Protein AF-A0A2W1UQL8-F1 (afdb_monomer_lite)

Sequence (131 aa):
MPNKTPQKHFDAYSDAPRSGESEDLAFFMPKWVPEDAKDIDVRLHVSQPGYVIGFASKDGVDVDDCTPLDESYGGTAMTADFLPEELPTKGLVTCGDGRAVTEIDGRWYGWTTKDAIPGQDDTQTMHGTEH

Secondary structure (DSSP, 8-state):
------EEEEEEGGGS--TTS-SS-SB---TTS-TT-EEEEEEE-SSSS-EEEEEE-SS---GGGSEE--S---SBSS--TTS-SS--SSS-EE-SSS-EEEEETTEEEEE-BSSPPTT---TTB------

Foldseek 3Di:
DPPPQDKDWDQFPVRFADPPPDPPDQAHDDPQDDRQWGRWIKGADPQDQWIKIKTAHPVDGPCVQWAADPFQLDDAPDDDPPDDPDDDRHRFIGHQQQWTWDDDPRMIMTTQGPDGGPNHHRVRGDDPPDD

pLDDT: mean 76.8, std 15.19, range [33.88, 94.25]

Structure (mmCIF, N/CA/C/O backbone):
data_AF-A0A2W1UQL8-F1
#
_entry.id   AF-A0A2W1UQL8-F1
#
loop_
_atom_site.group_PDB
_atom_site.id
_atom_site.type_symbol
_atom_site.label_atom_id
_atom_site.label_alt_id
_atom_site.label_comp_id
_atom_site.label_asym_id
_atom_site.label_entity_id
_atom_site.label_seq_id
_atom_site.pdbx_PDB_ins_code
_atom_site.Cartn_x
_atom_site.Cartn_y
_atom_site.Cartn_z
_atom_site.occupancy
_atom_site.B_iso_or_equiv
_atom_site.auth_seq_id
_atom_site.auth_comp_id
_atom_site.auth_asym_id
_atom_site.auth_atom_id
_atom_site.pdbx_PDB_model_num
ATOM 1 N N . MET A 1 1 ? 4.577 12.099 -26.938 1.00 36.91 1 MET A N 1
ATOM 2 C CA . MET A 1 1 ? 3.352 11.409 -26.475 1.00 36.91 1 MET A CA 1
ATOM 3 C C . MET A 1 1 ? 3.466 11.341 -24.965 1.00 36.91 1 MET A C 1
ATOM 5 O O . MET A 1 1 ? 4.524 10.902 -24.530 1.00 36.91 1 MET A O 1
ATOM 9 N N . PRO A 1 2 ? 2.529 11.864 -24.156 1.00 39.59 2 PRO A N 1
ATOM 10 C CA . PRO A 1 2 ? 2.709 11.789 -22.713 1.00 39.59 2 PRO A CA 1
ATOM 11 C C . PRO A 1 2 ? 2.657 10.309 -22.327 1.00 39.59 2 PRO A C 1
ATOM 13 O O . PRO A 1 2 ? 1.671 9.635 -22.624 1.00 39.59 2 PRO A O 1
ATOM 16 N N . ASN A 1 3 ? 3.759 9.810 -21.763 1.00 38.59 3 ASN A N 1
ATOM 17 C CA . ASN A 1 3 ? 3.894 8.460 -21.228 1.00 38.59 3 ASN A CA 1
ATOM 18 C C . ASN A 1 3 ? 2.754 8.234 -20.231 1.00 38.59 3 ASN A C 1
ATOM 20 O O . ASN A 1 3 ? 2.833 8.672 -19.084 1.00 38.59 3 ASN A O 1
ATOM 24 N N . LYS A 1 4 ? 1.667 7.590 -20.673 1.00 45.34 4 LYS A N 1
ATOM 25 C CA . LYS A 1 4 ? 0.682 7.025 -19.757 1.00 45.34 4 LYS A CA 1
ATOM 26 C C . LYS A 1 4 ? 1.422 5.934 -19.005 1.00 45.34 4 LYS A C 1
ATOM 28 O O . LYS A 1 4 ? 1.703 4.877 -19.556 1.00 45.34 4 LYS A O 1
ATOM 33 N N . THR A 1 5 ? 1.800 6.252 -17.778 1.00 54.09 5 THR A N 1
ATOM 34 C CA . THR A 1 5 ? 2.264 5.306 -16.775 1.00 54.09 5 THR A CA 1
ATOM 35 C C . THR A 1 5 ? 1.427 4.021 -16.870 1.00 54.09 5 THR A C 1
ATOM 37 O O . THR A 1 5 ? 0.197 4.138 -16.829 1.00 54.09 5 THR A O 1
ATOM 40 N N . PRO A 1 6 ? 2.024 2.831 -17.059 1.00 70.31 6 PRO A N 1
ATOM 41 C CA . PRO A 1 6 ? 1.244 1.618 -17.245 1.00 70.31 6 PRO A CA 1
ATOM 42 C C . PRO A 1 6 ? 0.467 1.321 -15.960 1.00 70.31 6 PRO A C 1
AT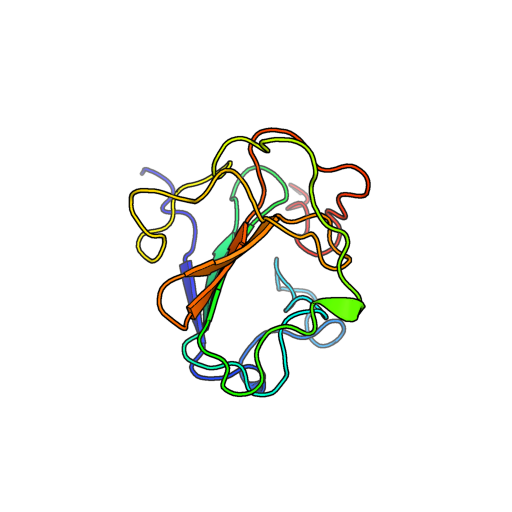OM 44 O O . PRO A 1 6 ? 1.046 1.164 -14.885 1.00 70.31 6 PRO A O 1
ATOM 47 N N . GLN A 1 7 ? -0.858 1.293 -16.087 1.00 77.12 7 GLN A N 1
ATOM 48 C CA . GLN A 1 7 ? -1.746 0.702 -15.096 1.00 77.12 7 GLN A CA 1
ATOM 49 C C . GLN A 1 7 ? -2.056 -0.719 -15.530 1.00 77.12 7 GLN A C 1
ATOM 51 O O . GLN A 1 7 ? -2.264 -0.984 -16.719 1.00 77.12 7 GLN A O 1
ATOM 56 N N . LYS A 1 8 ? -2.077 -1.627 -14.567 1.00 84.88 8 LYS A N 1
ATOM 57 C CA . LYS A 1 8 ? -2.369 -3.031 -14.781 1.00 84.88 8 LYS A CA 1
ATOM 58 C C . LYS A 1 8 ? -3.409 -3.467 -13.765 1.00 84.88 8 LYS A C 1
ATOM 60 O O . LYS A 1 8 ? -3.269 -3.176 -12.584 1.00 84.88 8 LYS A O 1
ATOM 65 N N . HIS A 1 9 ? -4.423 -4.158 -14.258 1.00 89.25 9 HIS A N 1
ATOM 66 C CA . HIS A 1 9 ? -5.437 -4.797 -13.440 1.00 89.25 9 HIS A CA 1
ATOM 67 C C . HIS A 1 9 ? -5.198 -6.309 -13.418 1.00 89.25 9 HIS A C 1
ATOM 69 O O . HIS A 1 9 ? -4.800 -6.879 -14.444 1.00 89.25 9 HIS A O 1
ATOM 75 N N . PHE A 1 10 ? -5.460 -6.930 -12.273 1.00 88.81 10 PHE A N 1
ATOM 76 C CA . PHE A 1 10 ? -5.455 -8.372 -12.061 1.00 88.81 10 PHE A CA 1
ATOM 77 C C . PHE A 1 10 ? -6.733 -8.775 -11.325 1.00 88.81 10 PHE A C 1
ATOM 79 O O . PHE A 1 10 ? -7.070 -8.180 -10.305 1.00 88.81 10 PHE A O 1
ATOM 86 N N . ASP A 1 11 ? -7.418 -9.811 -11.803 1.00 90.06 11 ASP A N 1
ATOM 87 C CA . ASP A 1 11 ? -8.649 -10.284 -11.166 1.00 90.06 11 ASP A CA 1
ATOM 88 C C . ASP A 1 11 ? -8.395 -10.862 -9.760 1.00 90.06 11 ASP A C 1
ATOM 90 O O . ASP A 1 11 ? -9.216 -10.682 -8.856 1.00 90.06 11 ASP A O 1
ATOM 94 N N . ALA A 1 12 ? -7.252 -11.527 -9.550 1.00 89.31 12 ALA A N 1
ATOM 95 C CA . ALA A 1 12 ? -6.871 -12.115 -8.268 1.00 89.31 12 ALA A CA 1
ATOM 96 C C . ALA A 1 12 ? -5.357 -12.072 -8.004 1.00 89.31 12 ALA A C 1
ATOM 98 O O . ALA A 1 12 ? -4.541 -11.931 -8.916 1.00 89.31 12 ALA A O 1
ATOM 99 N N . TYR A 1 13 ? -4.978 -12.269 -6.737 1.00 86.25 13 TYR A N 1
ATOM 100 C CA . TYR A 1 13 ? -3.583 -12.337 -6.283 1.00 86.25 13 TYR A CA 1
ATOM 101 C C . TYR A 1 13 ? -2.730 -13.316 -7.102 1.00 86.25 13 TYR A C 1
ATOM 103 O O . TYR A 1 13 ? -1.595 -13.02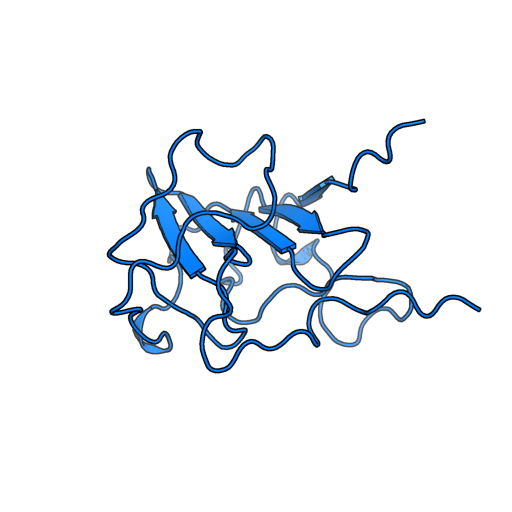6 -7.476 1.00 86.25 13 TYR A O 1
ATOM 111 N N . SER A 1 14 ? -3.294 -14.480 -7.426 1.00 86.56 14 SER A N 1
ATOM 112 C CA . SER A 1 14 ? -2.624 -15.541 -8.179 1.00 86.56 14 SER A CA 1
ATOM 113 C C . SER A 1 14 ? -2.244 -15.160 -9.611 1.00 86.56 14 SER A C 1
ATOM 115 O O . SER A 1 14 ? -1.307 -15.762 -10.141 1.00 86.56 14 SER A O 1
ATOM 117 N N . ASP A 1 15 ? -2.946 -14.190 -10.206 1.00 84.69 15 ASP A N 1
ATOM 118 C CA . ASP A 1 15 ? -2.707 -13.680 -11.562 1.00 84.69 15 ASP A CA 1
ATOM 119 C C . ASP A 1 15 ? -1.596 -12.623 -11.604 1.00 84.69 15 ASP A C 1
ATOM 121 O O . ASP A 1 15 ? -1.110 -12.263 -12.681 1.00 84.69 15 ASP A O 1
ATOM 125 N N . ALA A 1 16 ? -1.191 -12.114 -10.439 1.00 81.56 16 ALA A N 1
ATOM 126 C CA . ALA A 1 16 ? -0.163 -11.102 -10.339 1.00 81.56 16 ALA A CA 1
ATOM 127 C C . ALA A 1 16 ? 1.258 -11.700 -10.294 1.00 81.56 16 ALA A C 1
ATOM 129 O O . ALA A 1 16 ? 1.462 -12.823 -9.816 1.00 81.56 16 ALA A O 1
ATOM 130 N N . PRO A 1 17 ? 2.271 -10.944 -10.757 1.00 76.38 17 PRO A N 1
ATOM 131 C CA . PRO A 1 17 ? 3.662 -11.377 -10.726 1.00 76.38 17 PRO A CA 1
ATOM 132 C C . PRO A 1 17 ? 4.140 -11.637 -9.301 1.00 76.38 17 PRO A C 1
ATOM 134 O O . PRO A 1 17 ? 4.014 -10.775 -8.431 1.00 76.38 17 PRO A O 1
ATOM 137 N N . ARG A 1 18 ? 4.754 -12.798 -9.071 1.00 72.06 18 ARG A N 1
ATOM 138 C CA . ARG A 1 18 ? 5.353 -13.171 -7.784 1.00 72.06 18 ARG A CA 1
ATOM 139 C C . ARG A 1 18 ? 6.872 -13.218 -7.902 1.00 72.06 18 ARG A C 1
ATOM 141 O O . ARG A 1 18 ? 7.413 -13.535 -8.963 1.00 72.06 18 ARG A O 1
ATOM 148 N N . SER A 1 19 ? 7.563 -12.864 -6.820 1.00 62.72 19 SER A N 1
ATOM 149 C CA . SER A 1 19 ? 9.028 -12.833 -6.782 1.00 62.72 19 SER A CA 1
ATOM 150 C C . SER A 1 19 ? 9.608 -14.188 -7.206 1.00 62.72 19 SER A C 1
ATOM 152 O O . SER A 1 19 ? 9.298 -15.197 -6.573 1.00 62.72 19 SER A O 1
ATOM 154 N N . GLY A 1 20 ? 10.450 -14.201 -8.245 1.00 53.88 20 GLY A N 1
ATOM 155 C CA . GLY A 1 20 ? 11.165 -15.395 -8.722 1.00 53.88 20 GLY A CA 1
ATOM 156 C C . GLY A 1 20 ? 10.654 -16.019 -10.027 1.00 53.88 20 GLY A C 1
ATOM 157 O O . GLY A 1 20 ? 11.352 -16.857 -10.585 1.00 53.88 20 GLY A O 1
ATOM 158 N N . GLU A 1 21 ? 9.495 -15.597 -10.545 1.00 52.97 21 GLU A N 1
ATOM 159 C CA . GLU A 1 21 ? 8.856 -16.247 -11.707 1.00 52.97 21 GLU A CA 1
ATOM 160 C C . GLU A 1 21 ? 9.108 -15.525 -13.051 1.00 52.97 21 GLU A C 1
ATOM 162 O O . GLU A 1 21 ? 8.692 -16.018 -14.099 1.00 52.97 21 GLU A O 1
ATOM 167 N N . SER A 1 22 ? 9.741 -14.343 -13.076 1.00 45.91 22 SER A N 1
ATOM 168 C CA . SER A 1 22 ? 9.958 -13.576 -14.320 1.00 45.91 22 SER A CA 1
ATOM 169 C C . SER A 1 22 ? 11.075 -12.534 -14.205 1.00 45.91 22 SER A C 1
ATOM 171 O O . SER A 1 22 ? 11.063 -11.716 -13.289 1.00 45.91 22 SER A O 1
ATOM 173 N N . GLU A 1 23 ? 11.998 -12.526 -15.171 1.00 47.59 23 GLU A N 1
ATOM 174 C CA . GLU A 1 23 ? 13.072 -11.520 -15.310 1.00 47.59 23 GLU A CA 1
ATOM 175 C C . GLU A 1 23 ? 12.595 -10.228 -16.017 1.00 47.59 23 GLU A C 1
ATOM 177 O O . GLU A 1 23 ? 13.245 -9.191 -15.920 1.00 47.59 23 GLU A O 1
ATOM 182 N N . ASP A 1 24 ? 11.428 -10.261 -16.672 1.00 48.38 24 ASP A N 1
ATOM 183 C CA . ASP A 1 24 ? 10.876 -9.172 -17.500 1.00 48.38 24 ASP A CA 1
ATOM 184 C C . ASP A 1 24 ? 9.899 -8.224 -16.770 1.00 48.38 24 ASP A C 1
ATOM 186 O O . ASP A 1 24 ? 9.280 -7.359 -17.396 1.00 48.38 24 ASP A O 1
ATOM 190 N N . LEU A 1 25 ? 9.697 -8.377 -15.456 1.00 55.28 25 LEU A N 1
ATOM 191 C CA . LEU A 1 25 ? 8.631 -7.664 -14.743 1.00 55.28 25 LEU A CA 1
ATOM 192 C C . LEU A 1 25 ? 9.177 -6.589 -13.799 1.00 55.28 25 LEU A C 1
ATOM 194 O O . LEU A 1 25 ? 9.912 -6.859 -12.857 1.00 55.28 25 LEU A O 1
ATOM 198 N N . ALA A 1 26 ? 8.758 -5.345 -14.048 1.00 66.31 26 ALA A N 1
ATOM 199 C CA . ALA A 1 26 ? 9.131 -4.156 -13.276 1.00 66.31 26 ALA A CA 1
ATOM 200 C C . ALA A 1 26 ? 8.429 -4.046 -11.904 1.00 66.31 26 ALA A C 1
ATOM 202 O O . ALA A 1 26 ? 8.590 -3.040 -11.214 1.00 66.31 26 ALA A O 1
ATOM 203 N N . PHE A 1 27 ? 7.634 -5.051 -11.521 1.00 73.50 27 PHE A N 1
ATOM 204 C CA . PHE A 1 27 ? 6.870 -5.090 -10.276 1.00 73.50 27 PHE A CA 1
ATOM 205 C C . PHE A 1 27 ? 6.584 -6.521 -9.838 1.00 73.50 27 PHE A C 1
ATOM 207 O O . PHE A 1 27 ? 6.183 -7.353 -10.655 1.00 73.50 27 PHE A O 1
ATOM 214 N N . PHE A 1 28 ? 6.709 -6.756 -8.535 1.00 82.38 28 PHE A N 1
ATOM 215 C CA . PHE A 1 28 ? 6.276 -7.979 -7.873 1.00 82.38 28 PHE A CA 1
ATOM 216 C C . PHE A 1 28 ? 5.218 -7.652 -6.831 1.00 82.38 28 PHE A C 1
ATOM 218 O O . PHE A 1 28 ? 5.303 -6.625 -6.163 1.00 82.38 28 PHE A O 1
ATOM 225 N N . MET A 1 29 ? 4.240 -8.544 -6.686 1.00 85.69 29 MET A N 1
ATOM 226 C CA . MET A 1 29 ? 3.197 -8.400 -5.683 1.00 85.69 29 MET A CA 1
ATOM 227 C C . MET A 1 29 ? 3.826 -8.317 -4.279 1.00 85.69 29 MET A C 1
ATOM 229 O O . MET A 1 29 ? 4.579 -9.228 -3.905 1.00 85.69 29 MET A O 1
ATOM 233 N N . PRO A 1 30 ? 3.544 -7.256 -3.501 1.00 85.19 30 PRO A N 1
ATOM 234 C CA . PRO A 1 30 ? 4.078 -7.107 -2.159 1.00 85.19 30 PRO A CA 1
ATOM 235 C C . PRO A 1 30 ? 3.584 -8.216 -1.231 1.00 85.19 30 PRO A C 1
ATOM 237 O O . PRO A 1 30 ? 2.450 -8.682 -1.334 1.00 85.19 30 PRO A O 1
ATOM 240 N N . LYS A 1 31 ? 4.424 -8.616 -0.274 1.00 85.00 31 LYS A N 1
ATOM 241 C CA . LYS A 1 31 ? 4.108 -9.716 0.655 1.00 85.00 31 LYS A CA 1
ATOM 242 C C . LYS A 1 31 ? 2.992 -9.399 1.650 1.00 85.00 31 LYS A C 1
ATOM 244 O O . LYS A 1 31 ? 2.398 -10.325 2.181 1.00 85.00 31 LYS A O 1
ATOM 249 N N . TRP A 1 32 ? 2.745 -8.120 1.920 1.00 87.19 32 TRP A N 1
ATOM 250 C CA . TRP A 1 32 ? 1.668 -7.680 2.807 1.00 87.19 32 TRP A CA 1
ATOM 251 C C . TRP A 1 32 ? 0.290 -7.753 2.142 1.00 87.19 32 TRP A C 1
ATOM 253 O O . TRP A 1 32 ? -0.724 -7.686 2.832 1.00 87.19 32 TRP A O 1
ATOM 263 N N . VAL A 1 33 ? 0.238 -7.876 0.809 1.00 89.06 33 VAL A N 1
ATOM 264 C CA . VAL A 1 33 ? -1.021 -8.097 0.101 1.00 89.06 33 VAL A CA 1
ATOM 265 C C . VAL A 1 33 ? -1.464 -9.537 0.379 1.00 89.06 33 VAL A C 1
ATOM 267 O O . VAL A 1 33 ? -0.701 -10.464 0.091 1.00 89.06 33 VAL A O 1
ATOM 270 N N . PRO A 1 34 ? -2.671 -9.745 0.927 1.00 90.38 34 PRO A N 1
ATOM 271 C CA . PRO A 1 34 ? -3.154 -11.071 1.276 1.00 90.38 34 PRO A CA 1
ATOM 272 C C . PRO A 1 34 ? -3.470 -11.901 0.025 1.00 90.38 34 PRO A C 1
ATOM 274 O O . PRO A 1 34 ? -3.846 -11.374 -1.024 1.00 90.38 34 PRO A O 1
ATOM 277 N N . GLU A 1 35 ? -3.365 -13.226 0.140 1.00 90.81 35 GLU A N 1
ATOM 278 C CA . GLU A 1 35 ? -3.608 -14.153 -0.978 1.00 90.81 35 GLU A CA 1
ATOM 279 C C . GLU A 1 35 ? -5.066 -14.149 -1.469 1.00 90.81 35 GLU A C 1
ATOM 281 O O . GLU A 1 35 ? -5.342 -14.554 -2.600 1.00 90.81 35 GLU A O 1
ATOM 286 N N . ASP A 1 36 ? -6.011 -13.696 -0.639 1.00 91.50 36 ASP A N 1
ATOM 287 C CA . ASP A 1 36 ? -7.422 -13.575 -1.005 1.00 91.50 36 ASP A CA 1
ATOM 288 C C . ASP A 1 36 ? -7.732 -12.293 -1.798 1.00 91.50 36 ASP A C 1
ATOM 290 O O . ASP A 1 36 ? -8.878 -12.119 -2.222 1.00 91.50 36 ASP A O 1
ATOM 294 N N . ALA A 1 37 ? -6.736 -11.423 -2.017 1.00 92.69 37 ALA A N 1
ATOM 295 C CA . ALA A 1 37 ? -6.901 -10.156 -2.712 1.00 92.69 37 ALA A CA 1
ATOM 296 C C . ALA A 1 37 ? -7.476 -10.334 -4.128 1.00 92.69 37 ALA A C 1
ATOM 298 O O . ALA A 1 37 ? -7.064 -11.206 -4.904 1.00 92.69 37 ALA A O 1
ATOM 299 N N . LYS A 1 38 ? -8.426 -9.461 -4.465 1.00 92.94 38 LYS A N 1
ATOM 300 C CA . LYS A 1 38 ? -9.162 -9.420 -5.732 1.00 92.94 38 LYS A CA 1
ATOM 301 C C . LYS A 1 38 ? -9.261 -8.013 -6.274 1.00 92.94 38 LYS A C 1
ATOM 303 O O . LYS A 1 38 ? -9.100 -7.043 -5.529 1.00 92.94 38 LYS A O 1
ATOM 308 N N . ASP A 1 39 ? -9.590 -7.929 -7.560 1.00 92.81 39 ASP A N 1
ATOM 309 C CA . ASP A 1 39 ? -9.766 -6.663 -8.267 1.00 92.81 39 ASP A CA 1
ATOM 310 C C . ASP A 1 39 ? -8.551 -5.762 -8.014 1.00 92.81 39 ASP A C 1
ATOM 312 O O . ASP A 1 39 ? -8.681 -4.671 -7.463 1.00 92.81 39 ASP A O 1
ATOM 316 N N . ILE A 1 40 ? -7.354 -6.278 -8.284 1.00 91.69 40 ILE A N 1
ATOM 317 C CA . ILE A 1 40 ? -6.095 -5.642 -7.915 1.00 91.69 40 ILE A CA 1
ATOM 318 C C . ILE A 1 40 ? -5.683 -4.686 -9.028 1.00 91.69 40 ILE A C 1
ATOM 320 O O . ILE A 1 40 ? -5.349 -5.106 -10.134 1.00 91.69 40 ILE A O 1
ATOM 324 N N . ASP A 1 41 ? -5.650 -3.398 -8.720 1.00 92.00 41 ASP A N 1
ATOM 325 C CA . ASP A 1 41 ? -5.166 -2.354 -9.609 1.00 92.00 41 ASP A CA 1
ATOM 326 C C . ASP A 1 41 ? -3.775 -1.911 -9.177 1.00 92.00 41 ASP A C 1
ATOM 328 O O . ASP A 1 41 ? -3.563 -1.551 -8.023 1.00 92.00 41 ASP A O 1
ATOM 332 N N . VAL A 1 42 ? -2.822 -1.906 -10.107 1.00 89.00 42 VAL A N 1
ATOM 333 C CA . VAL A 1 42 ? -1.442 -1.475 -9.869 1.00 89.00 42 VAL A CA 1
ATOM 334 C C . VAL A 1 42 ? -1.051 -0.411 -10.883 1.00 89.00 42 VAL A C 1
ATOM 336 O O . VAL A 1 42 ? -1.273 -0.558 -12.085 1.00 89.00 42 VAL A O 1
ATOM 339 N N . ARG A 1 43 ? -0.397 0.650 -10.416 1.00 87.19 43 ARG A N 1
ATOM 340 C CA . ARG A 1 43 ? 0.264 1.661 -11.243 1.00 87.19 43 ARG A CA 1
ATOM 341 C C . ARG A 1 43 ? 1.719 1.794 -10.817 1.00 87.19 43 ARG A C 1
ATOM 343 O O . ARG A 1 43 ? 1.981 2.087 -9.659 1.00 87.19 43 ARG A O 1
ATOM 350 N N . LEU A 1 44 ? 2.655 1.636 -11.750 1.00 82.62 44 LEU A N 1
ATOM 351 C CA . LEU A 1 44 ? 4.096 1.733 -11.469 1.00 82.62 44 LEU A CA 1
ATOM 352 C C . LEU A 1 44 ? 4.651 3.085 -11.864 1.00 82.62 44 LEU A C 1
ATOM 354 O O . LEU A 1 44 ? 4.344 3.560 -12.949 1.00 82.62 44 LEU A O 1
ATOM 358 N N . HIS A 1 45 ? 5.524 3.685 -11.070 1.00 74.94 45 HIS A N 1
ATOM 359 C CA . HIS A 1 45 ? 6.152 4.938 -11.460 1.00 74.94 45 HIS A CA 1
ATOM 360 C C . HIS A 1 45 ? 7.192 4.717 -12.572 1.00 74.94 45 HIS A C 1
ATOM 362 O O . HIS A 1 45 ? 8.111 3.918 -12.453 1.00 74.94 45 HIS A O 1
ATOM 368 N N . VAL A 1 46 ? 7.052 5.435 -13.691 1.00 67.38 46 VAL A N 1
ATOM 369 C CA . VAL A 1 46 ? 7.874 5.213 -14.903 1.00 67.38 46 VAL A CA 1
ATOM 370 C C . VAL A 1 46 ? 9.304 5.746 -14.805 1.00 67.38 46 VAL A C 1
ATOM 372 O O . VAL A 1 46 ? 10.140 5.379 -15.621 1.00 67.38 46 VAL A O 1
ATOM 375 N N . SER A 1 47 ? 9.580 6.656 -13.870 1.00 68.00 47 SER A N 1
ATOM 376 C CA . SER A 1 47 ? 10.858 7.393 -13.813 1.00 68.00 47 SER A CA 1
ATOM 377 C C . SER A 1 47 ? 11.583 7.290 -12.472 1.00 68.00 47 SER A C 1
ATOM 379 O O . SER A 1 47 ? 12.662 7.848 -12.324 1.00 68.00 47 SER A O 1
ATOM 381 N N . GLN A 1 48 ? 10.973 6.645 -11.483 1.00 69.50 48 GLN A N 1
ATOM 382 C CA . GLN A 1 48 ? 11.478 6.504 -10.113 1.00 69.50 48 GLN A CA 1
ATOM 383 C C . GLN A 1 48 ? 10.906 5.203 -9.552 1.00 69.50 48 GLN A C 1
ATOM 385 O O . GLN A 1 48 ? 9.843 4.802 -10.022 1.00 69.50 48 GLN A O 1
ATOM 390 N N . PRO A 1 49 ? 11.565 4.552 -8.587 1.00 73.25 49 PRO A N 1
ATOM 391 C CA . PRO A 1 49 ? 10.966 3.434 -7.878 1.00 73.25 49 PRO A CA 1
ATOM 392 C C . PRO A 1 49 ? 9.702 3.886 -7.140 1.00 73.25 49 PRO A C 1
ATOM 394 O O . PRO A 1 49 ? 9.601 5.022 -6.671 1.00 73.25 49 PRO A O 1
ATOM 397 N N . GLY A 1 50 ? 8.725 2.992 -7.066 1.00 79.75 50 GLY A N 1
ATOM 398 C CA . GLY A 1 50 ? 7.450 3.249 -6.416 1.00 79.75 50 GLY A CA 1
ATOM 399 C C . GLY A 1 50 ? 6.244 2.830 -7.242 1.00 79.75 50 GLY A C 1
ATOM 400 O O . GLY A 1 50 ? 6.282 2.715 -8.471 1.00 79.75 50 GLY A O 1
ATOM 401 N N . TYR A 1 51 ? 5.146 2.606 -6.538 1.00 86.44 51 TYR A N 1
ATOM 402 C CA . TYR A 1 51 ? 3.898 2.160 -7.125 1.00 86.44 51 TYR A CA 1
ATOM 403 C C . TYR A 1 51 ? 2.707 2.651 -6.306 1.00 86.44 51 TYR A C 1
ATOM 405 O O . TYR A 1 51 ? 2.834 3.161 -5.190 1.00 86.44 51 TYR A O 1
ATOM 413 N N . VAL A 1 52 ? 1.537 2.490 -6.902 1.00 89.25 52 VAL A N 1
ATOM 414 C CA . VAL A 1 52 ? 0.243 2.577 -6.242 1.00 89.25 52 VAL A CA 1
ATOM 415 C C . VAL A 1 52 ? -0.463 1.260 -6.486 1.00 89.25 52 VAL A C 1
ATOM 417 O O . VAL A 1 52 ? -0.474 0.779 -7.619 1.00 89.25 52 VAL A O 1
ATOM 420 N N . ILE A 1 53 ? -1.053 0.695 -5.445 1.00 90.88 53 ILE A N 1
ATOM 421 C CA . ILE A 1 53 ? -1.867 -0.510 -5.507 1.00 90.88 53 ILE A CA 1
ATOM 422 C C . ILE A 1 53 ? -3.211 -0.273 -4.818 1.00 90.88 53 ILE A C 1
ATOM 424 O O . ILE A 1 53 ? -3.285 0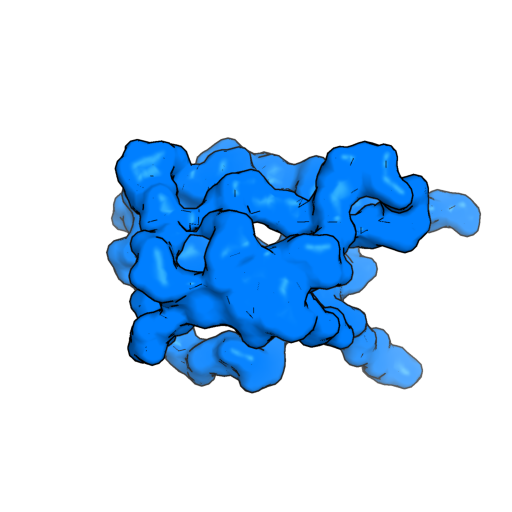.438 -3.816 1.00 90.88 53 ILE A O 1
ATOM 428 N N . GLY A 1 54 ? -4.273 -0.863 -5.352 1.00 93.00 54 GLY A N 1
ATOM 429 C CA . GLY A 1 54 ? -5.581 -0.936 -4.714 1.00 93.00 54 GLY A CA 1
ATOM 430 C C . GLY A 1 54 ? -6.186 -2.318 -4.921 1.00 93.00 54 GLY A C 1
ATOM 431 O O . GLY A 1 54 ? -6.068 -2.867 -6.010 1.00 93.00 54 GLY A O 1
ATOM 432 N N . PHE A 1 55 ? -6.814 -2.898 -3.902 1.00 94.25 55 PHE A N 1
ATOM 433 C CA . PHE A 1 55 ? -7.442 -4.218 -4.006 1.00 94.25 55 PHE A CA 1
ATOM 434 C C . PHE A 1 55 ? -8.547 -4.415 -2.972 1.00 94.25 55 PHE A C 1
ATOM 436 O O . PHE A 1 55 ? -8.576 -3.778 -1.921 1.00 94.25 55 PHE A O 1
ATOM 443 N N . ALA A 1 56 ? -9.465 -5.329 -3.270 1.00 93.88 56 ALA A N 1
ATOM 444 C CA . ALA A 1 56 ? -10.443 -5.823 -2.315 1.00 93.88 56 ALA A CA 1
ATOM 445 C C . ALA A 1 56 ? -9.899 -7.082 -1.635 1.00 93.88 56 ALA A C 1
ATOM 447 O O . ALA A 1 56 ? -9.338 -7.948 -2.298 1.00 93.88 56 ALA A O 1
ATOM 448 N N . SER A 1 57 ? -10.090 -7.208 -0.328 1.00 92.12 57 SER A N 1
ATOM 449 C CA . SER A 1 57 ? -9.781 -8.423 0.428 1.00 92.12 57 SER A CA 1
ATOM 450 C C . SER A 1 57 ? -10.845 -8.595 1.509 1.00 92.12 57 SER A C 1
ATOM 452 O O . SER A 1 57 ? -11.320 -7.614 2.079 1.00 92.12 57 SER A O 1
ATOM 454 N N . LYS A 1 58 ? -11.278 -9.835 1.731 1.00 89.88 58 LYS A N 1
ATOM 455 C CA . LYS A 1 58 ? -12.234 -10.202 2.778 1.00 89.88 58 LYS A CA 1
ATOM 456 C C . LYS A 1 58 ? -11.565 -10.301 4.138 1.00 89.88 58 LYS A C 1
ATOM 458 O O . LYS A 1 58 ? -12.188 -9.930 5.127 1.00 89.88 58 LYS A O 1
ATOM 463 N N . ASP A 1 59 ? -10.352 -10.843 4.167 1.00 87.75 59 ASP A N 1
ATOM 464 C CA . ASP A 1 59 ? -9.576 -11.011 5.395 1.00 87.75 59 ASP A CA 1
ATOM 465 C C . ASP A 1 59 ? -8.864 -9.705 5.788 1.00 87.75 59 ASP A C 1
ATOM 467 O O . ASP A 1 59 ? -8.660 -9.437 6.970 1.00 87.75 59 ASP A O 1
ATOM 471 N N . GLY A 1 60 ? -8.593 -8.843 4.805 1.00 86.44 60 GLY A N 1
ATOM 472 C CA . GLY A 1 60 ? -7.902 -7.574 4.974 1.00 86.44 60 GLY A CA 1
ATOM 473 C C . GLY A 1 60 ? -6.384 -7.733 5.027 1.00 86.44 60 GLY A C 1
ATOM 474 O O . GLY A 1 60 ? -5.841 -8.834 4.945 1.00 86.44 60 GLY A O 1
ATOM 475 N N . VAL A 1 61 ? -5.682 -6.605 5.126 1.00 87.62 61 VAL A N 1
ATOM 476 C CA . VAL A 1 61 ? -4.235 -6.618 5.371 1.00 87.62 61 VAL A CA 1
ATOM 477 C C . VAL A 1 61 ? -3.989 -6.983 6.829 1.00 87.62 61 VAL A C 1
ATOM 479 O O . VAL A 1 61 ? -4.651 -6.454 7.724 1.00 87.62 61 VAL A O 1
ATOM 482 N N . ASP A 1 62 ? -3.011 -7.855 7.065 1.00 86.69 62 ASP A N 1
ATOM 483 C CA . ASP A 1 62 ? -2.524 -8.154 8.410 1.00 86.69 62 ASP A CA 1
ATOM 484 C C . ASP A 1 62 ? -1.752 -6.941 8.949 1.00 86.69 62 ASP A C 1
ATOM 486 O O . ASP A 1 62 ? -0.573 -6.736 8.659 1.00 86.69 62 ASP A O 1
ATOM 490 N N . VAL A 1 63 ? -2.464 -6.076 9.673 1.00 82.50 63 VAL A N 1
ATOM 491 C CA . VAL A 1 63 ? -1.912 -4.833 10.223 1.00 82.50 63 VAL A CA 1
ATOM 492 C C . VAL A 1 63 ? -1.060 -5.048 11.473 1.00 82.50 63 VAL A C 1
ATOM 494 O O . VAL A 1 63 ? -0.379 -4.109 11.884 1.00 82.50 63 VAL A O 1
ATOM 497 N N . ASP A 1 64 ? -1.071 -6.243 12.073 1.00 82.69 64 ASP A N 1
ATOM 498 C CA . ASP A 1 64 ? -0.256 -6.558 13.253 1.00 82.69 64 ASP A CA 1
ATOM 499 C C . ASP A 1 64 ? 1.240 -6.637 12.899 1.00 82.69 64 ASP A C 1
ATOM 501 O O . ASP A 1 64 ? 2.090 -6.271 13.714 1.00 82.69 64 ASP A O 1
ATOM 505 N N . ASP A 1 65 ? 1.569 -7.028 11.663 1.00 80.12 65 ASP A N 1
ATOM 506 C CA . ASP A 1 65 ? 2.934 -6.993 11.112 1.00 80.12 65 ASP A CA 1
ATOM 507 C C . ASP A 1 65 ? 3.305 -5.623 10.498 1.00 80.12 65 ASP A C 1
ATOM 509 O O . ASP A 1 65 ? 4.395 -5.435 9.947 1.00 80.12 65 ASP A O 1
ATOM 513 N N . CYS A 1 66 ? 2.415 -4.629 10.598 1.00 87.50 66 CYS A N 1
ATOM 514 C CA . CYS A 1 66 ? 2.639 -3.287 10.074 1.00 87.50 66 CYS A CA 1
ATOM 515 C C . CYS A 1 66 ? 3.031 -2.296 11.174 1.00 87.50 66 CYS A C 1
ATOM 517 O O . CYS A 1 66 ? 2.649 -2.397 12.337 1.00 87.50 66 CYS A O 1
ATOM 519 N N . THR A 1 67 ? 3.795 -1.274 10.793 1.00 88.56 67 THR A N 1
ATOM 520 C CA . THR A 1 67 ? 4.178 -0.188 11.701 1.00 88.56 67 THR A CA 1
ATOM 521 C C . THR A 1 67 ? 3.257 1.013 11.488 1.00 88.56 67 THR A C 1
ATOM 523 O O . THR A 1 67 ? 3.162 1.498 10.357 1.00 88.56 67 THR A O 1
ATOM 526 N N . PRO A 1 68 ? 2.581 1.520 12.535 1.00 87.56 68 PRO A N 1
ATOM 527 C CA . PRO A 1 68 ? 1.831 2.766 12.455 1.00 87.56 68 PRO A CA 1
ATOM 528 C C . PRO A 1 68 ? 2.728 3.928 12.041 1.00 87.56 68 PRO A C 1
ATOM 530 O O . PRO A 1 68 ? 3.862 4.056 12.499 1.00 87.56 68 PRO A O 1
ATOM 533 N N . LEU A 1 69 ? 2.204 4.791 11.182 1.00 83.12 69 LEU A N 1
ATOM 534 C CA . LEU A 1 69 ? 2.879 6.002 10.756 1.00 83.12 69 LEU A CA 1
ATOM 535 C C . LEU A 1 69 ? 2.379 7.179 11.604 1.00 83.12 69 LEU A C 1
ATOM 537 O O . LEU A 1 69 ? 1.244 7.633 11.451 1.00 83.12 69 LEU A O 1
ATOM 541 N N . ASP A 1 70 ? 3.229 7.649 12.520 1.00 71.12 70 ASP A N 1
ATOM 542 C CA . ASP A 1 70 ? 2.919 8.751 13.444 1.00 71.12 70 ASP A CA 1
ATOM 543 C C . ASP A 1 70 ? 2.881 10.125 12.756 1.00 71.12 70 ASP A C 1
ATOM 545 O O . ASP A 1 70 ? 2.178 11.040 13.198 1.00 71.12 70 ASP A O 1
ATOM 549 N N . GLU A 1 71 ? 3.639 10.289 11.671 1.00 66.25 71 GLU A N 1
ATOM 550 C CA . GLU A 1 71 ? 3.683 11.533 10.910 1.00 66.25 71 GLU A CA 1
ATOM 551 C C . GLU A 1 71 ? 2.623 11.549 9.809 1.00 66.25 71 GLU A C 1
ATOM 553 O O . GLU A 1 71 ? 2.248 10.524 9.236 1.00 66.25 71 GLU A O 1
ATOM 558 N N . SER A 1 72 ? 2.146 12.748 9.472 1.00 67.50 72 SER A N 1
ATOM 559 C CA . SER A 1 72 ? 1.324 12.924 8.281 1.00 67.50 72 SER A CA 1
ATOM 560 C C . SER A 1 72 ? 2.195 12.822 7.035 1.00 67.50 72 SER A C 1
ATOM 562 O O . SER A 1 72 ? 2.629 13.838 6.498 1.00 67.50 72 SER A O 1
ATOM 564 N N . TYR A 1 73 ? 2.441 11.595 6.576 1.00 67.56 73 TYR A N 1
ATOM 565 C CA . TYR A 1 73 ? 3.095 11.351 5.295 1.00 67.56 73 TYR A CA 1
ATOM 566 C C . TYR A 1 73 ? 2.158 11.831 4.183 1.00 67.56 73 TYR A C 1
ATOM 568 O O . TYR A 1 73 ? 1.058 11.312 3.971 1.00 67.56 73 TYR A O 1
ATOM 576 N N . GLY A 1 74 ? 2.545 12.942 3.558 1.00 55.81 74 GLY A N 1
ATOM 577 C CA . GLY A 1 74 ? 1.660 13.747 2.732 1.00 55.81 74 GLY A CA 1
ATOM 578 C C . GLY A 1 74 ? 1.370 13.108 1.381 1.00 55.81 74 GLY A C 1
ATOM 579 O O . GLY A 1 74 ? 2.197 13.177 0.479 1.00 55.81 74 GLY A O 1
ATOM 580 N N . GLY A 1 75 ? 0.151 12.592 1.206 1.00 66.69 75 GLY A N 1
ATOM 581 C CA . GLY A 1 75 ? -0.414 12.210 -0.090 1.00 66.69 75 GLY A CA 1
ATOM 582 C C . GLY A 1 75 ? 0.422 11.211 -0.898 1.00 66.69 75 GLY A C 1
ATOM 583 O O . GLY A 1 75 ? 1.446 10.687 -0.463 1.00 66.69 75 GLY A O 1
ATOM 584 N N . THR A 1 76 ? -0.029 10.932 -2.114 1.00 76.94 76 THR A N 1
ATOM 585 C CA . THR A 1 76 ? 0.683 10.029 -3.021 1.00 76.94 76 THR A CA 1
ATOM 586 C C . THR A 1 76 ? 1.740 10.768 -3.843 1.00 76.94 76 THR A C 1
ATOM 588 O O . THR A 1 76 ? 1.514 11.892 -4.309 1.00 76.94 76 THR A O 1
ATOM 591 N N . ALA A 1 77 ? 2.897 10.135 -4.050 1.00 75.56 77 ALA A N 1
ATOM 592 C CA . ALA A 1 77 ? 3.911 10.586 -5.001 1.00 75.56 77 ALA A CA 1
ATOM 593 C C . ALA A 1 77 ? 3.389 10.559 -6.447 1.00 75.56 77 ALA A C 1
ATOM 595 O O . ALA A 1 77 ? 3.895 11.283 -7.304 1.00 75.56 77 ALA A O 1
ATOM 596 N N . MET A 1 78 ? 2.350 9.760 -6.720 1.00 77.06 78 MET A N 1
ATOM 597 C CA . MET A 1 78 ? 1.755 9.625 -8.047 1.00 77.06 78 MET A CA 1
ATOM 598 C C . MET A 1 78 ? 0.248 9.378 -7.995 1.00 77.06 78 MET A C 1
ATOM 600 O O . MET A 1 78 ? -0.254 8.620 -7.174 1.00 77.06 78 MET A O 1
ATOM 604 N N . THR A 1 79 ? -0.500 9.982 -8.908 1.00 78.19 79 THR A N 1
ATOM 605 C CA . THR A 1 79 ? -1.943 9.745 -8.999 1.00 78.19 79 THR A CA 1
ATOM 606 C C . THR A 1 79 ? -2.243 8.469 -9.783 1.00 78.19 79 THR A C 1
ATOM 608 O O . THR A 1 79 ? -1.513 8.101 -10.707 1.00 78.19 79 THR A O 1
ATOM 611 N N . ALA A 1 80 ? -3.344 7.805 -9.444 1.00 82.19 80 ALA A N 1
ATOM 612 C CA . ALA A 1 80 ? -3.905 6.696 -10.204 1.00 82.19 80 ALA A CA 1
ATOM 613 C C . ALA A 1 80 ? -5.420 6.878 -10.313 1.00 82.19 80 ALA A C 1
ATOM 615 O O . ALA A 1 80 ? -6.027 7.444 -9.410 1.00 82.19 80 ALA A O 1
ATOM 616 N N . ASP A 1 81 ? -6.017 6.424 -11.414 1.00 83.44 81 ASP A N 1
ATOM 617 C CA . ASP A 1 81 ? -7.446 6.644 -11.685 1.00 83.44 81 ASP A CA 1
ATOM 618 C C . ASP A 1 81 ? -8.358 5.893 -10.697 1.00 83.44 81 ASP A C 1
ATOM 620 O O . ASP A 1 81 ? -9.509 6.269 -10.512 1.00 83.44 81 ASP A O 1
ATOM 624 N N . PHE A 1 82 ? -7.832 4.850 -10.050 1.00 83.94 82 PHE A N 1
ATOM 625 C CA . PHE A 1 82 ? -8.522 4.063 -9.026 1.00 83.94 82 PHE A CA 1
ATOM 626 C C . PHE A 1 82 ? -8.286 4.572 -7.597 1.00 83.94 82 PHE A C 1
ATOM 628 O O . PHE A 1 82 ? -8.861 4.020 -6.661 1.00 83.94 82 PHE A O 1
ATOM 635 N N . LEU A 1 83 ? -7.423 5.580 -7.401 1.00 82.50 83 LEU A N 1
ATOM 636 C CA . LEU A 1 83 ? -7.272 6.196 -6.086 1.00 82.50 83 LEU A CA 1
ATOM 637 C C . LEU A 1 83 ? -8.453 7.132 -5.813 1.00 82.50 83 LEU A C 1
ATOM 639 O O . LEU A 1 83 ? -8.880 7.851 -6.719 1.00 82.50 83 LEU A O 1
ATOM 643 N N . PRO A 1 84 ? -8.939 7.188 -4.565 1.00 80.25 84 PRO A N 1
ATOM 644 C CA . PRO A 1 84 ? -9.879 8.224 -4.172 1.00 80.25 84 PRO A CA 1
ATOM 645 C C . PRO A 1 84 ? -9.251 9.616 -4.337 1.00 80.25 84 PRO A C 1
ATOM 647 O O . PRO A 1 84 ? -8.038 9.792 -4.193 1.00 80.25 84 PRO A O 1
ATOM 650 N N . GLU A 1 85 ? -10.088 10.615 -4.637 1.00 77.94 85 GLU A N 1
ATOM 651 C CA . GLU A 1 85 ? -9.644 12.003 -4.846 1.00 77.94 85 GLU A CA 1
ATOM 652 C C . GLU A 1 85 ? -8.937 12.576 -3.608 1.00 77.94 85 GLU A C 1
ATOM 654 O O . GLU A 1 85 ? -7.970 13.331 -3.733 1.00 77.94 85 GLU A O 1
ATOM 659 N N . GLU A 1 86 ? -9.389 12.176 -2.417 1.00 77.56 86 GLU A N 1
ATOM 660 C CA . GLU A 1 86 ? -8.795 12.547 -1.137 1.00 77.56 86 GLU A CA 1
ATOM 661 C C . GLU A 1 86 ? -8.270 11.305 -0.417 1.00 77.56 86 GLU A C 1
ATOM 663 O O . GLU A 1 86 ? -9.031 10.437 0.009 1.00 77.56 86 GLU A O 1
ATOM 668 N N . LEU A 1 87 ? -6.946 11.236 -0.267 1.00 80.06 87 LEU A N 1
ATOM 669 C CA . LEU A 1 87 ? -6.292 10.208 0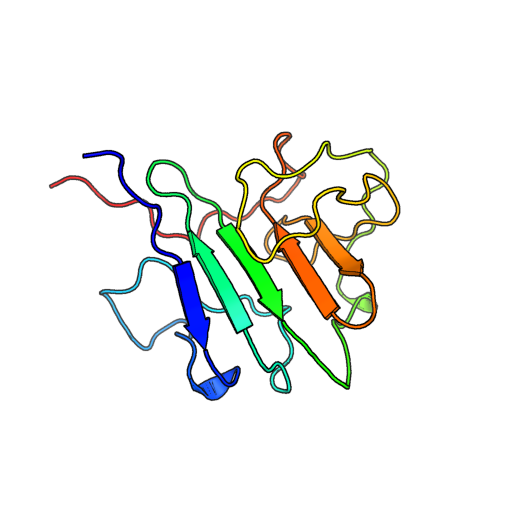.533 1.00 80.06 87 LEU A CA 1
ATOM 670 C C . LEU A 1 87 ? -6.136 10.667 1.986 1.00 80.06 87 LEU A C 1
ATOM 672 O O . LEU A 1 87 ? -5.776 11.826 2.230 1.00 80.06 87 LEU A O 1
ATOM 676 N N . PRO A 1 88 ? -6.343 9.769 2.961 1.00 80.94 88 PRO A N 1
ATOM 677 C CA . PRO A 1 88 ? -6.100 10.083 4.356 1.00 80.94 88 PRO A CA 1
ATOM 678 C C . PRO A 1 88 ? -4.612 10.371 4.589 1.00 80.94 88 PRO A C 1
ATOM 680 O O . PRO A 1 88 ? -3.724 9.770 3.990 1.00 80.94 88 PRO A O 1
ATOM 683 N N . THR A 1 89 ? -4.341 11.309 5.494 1.00 76.69 89 THR A N 1
ATOM 684 C CA . THR A 1 89 ? -2.981 11.716 5.896 1.00 76.69 89 THR A CA 1
ATOM 685 C C . THR A 1 89 ? -2.634 11.273 7.317 1.00 76.69 89 THR A C 1
ATOM 687 O O . THR A 1 89 ? -1.621 11.692 7.871 1.00 76.69 89 THR A O 1
ATOM 690 N N . LYS A 1 90 ? -3.504 10.485 7.953 1.00 77.25 90 LYS A N 1
ATOM 691 C CA . LYS A 1 90 ? -3.374 9.985 9.327 1.00 77.25 9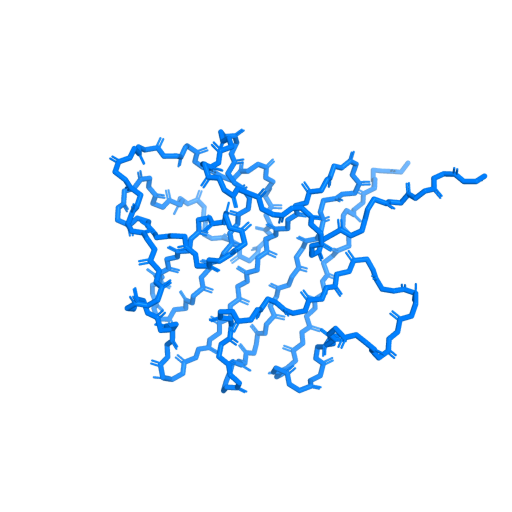0 LYS A CA 1
ATOM 692 C C . LYS A 1 90 ? -3.976 8.589 9.410 1.00 77.25 90 LYS A C 1
ATOM 694 O O . LYS A 1 90 ? -4.838 8.261 8.601 1.00 77.25 90 LYS A O 1
ATOM 699 N N . GLY A 1 91 ? -3.559 7.811 10.409 1.00 79.94 91 GLY A N 1
ATOM 700 C CA . GLY A 1 91 ? -4.010 6.421 10.551 1.00 79.94 91 GLY A CA 1
ATOM 701 C C . GLY A 1 91 ? -3.481 5.521 9.434 1.00 79.94 91 GLY A C 1
ATOM 702 O O . GLY A 1 91 ? -4.132 4.552 9.060 1.00 79.94 91 GLY A O 1
ATOM 703 N N . LEU A 1 92 ? -2.329 5.889 8.870 1.00 87.38 92 LEU A N 1
ATOM 704 C CA . LEU A 1 92 ? -1.625 5.097 7.875 1.00 87.38 92 LEU A CA 1
ATOM 705 C C . LEU A 1 92 ? -0.727 4.092 8.595 1.00 87.38 92 LEU A C 1
ATOM 707 O O . LEU A 1 92 ? -0.214 4.374 9.682 1.00 87.38 92 LEU A O 1
ATOM 711 N N . VAL A 1 93 ? -0.505 2.947 7.970 1.00 89.50 93 VAL A N 1
ATOM 712 C CA . VAL A 1 93 ? 0.493 1.969 8.408 1.00 89.50 93 VAL A CA 1
ATOM 713 C C . VAL A 1 93 ? 1.484 1.712 7.279 1.00 89.50 93 VAL A C 1
ATOM 715 O O . VAL A 1 93 ? 1.215 2.047 6.129 1.00 89.50 93 VAL A O 1
ATOM 718 N N . THR A 1 94 ? 2.638 1.134 7.592 1.00 88.50 94 THR A N 1
ATOM 719 C CA . THR A 1 94 ? 3.584 0.624 6.597 1.00 88.50 94 THR A CA 1
ATOM 720 C C . THR A 1 94 ? 3.881 -0.844 6.846 1.00 88.50 94 THR A C 1
ATOM 722 O O . THR A 1 94 ? 4.206 -1.234 7.968 1.00 88.50 94 THR A O 1
ATOM 725 N N . CYS A 1 95 ? 3.772 -1.657 5.799 1.00 83.94 95 CYS A N 1
ATOM 726 C CA . CYS A 1 95 ? 3.811 -3.111 5.893 1.00 83.94 95 CYS A CA 1
ATOM 727 C C . CYS A 1 95 ? 5.005 -3.669 5.104 1.00 83.94 95 CYS A C 1
ATOM 729 O O . CYS A 1 95 ? 4.875 -4.160 3.990 1.00 83.94 95 CYS A O 1
ATOM 731 N N . GLY A 1 96 ? 6.208 -3.560 5.669 1.00 72.69 96 GLY A N 1
ATOM 732 C CA . GLY A 1 96 ? 7.408 -4.246 5.171 1.00 72.69 96 GLY A CA 1
ATOM 733 C C . GLY A 1 96 ? 8.107 -3.657 3.936 1.00 72.69 96 GLY A C 1
ATOM 734 O O . GLY A 1 96 ? 9.316 -3.826 3.828 1.00 72.69 96 GLY A O 1
ATOM 735 N N . ASP A 1 97 ? 7.418 -2.951 3.032 1.00 77.44 97 ASP A N 1
ATOM 736 C CA . ASP A 1 97 ? 8.046 -2.294 1.866 1.00 77.44 97 ASP A CA 1
ATOM 737 C C . ASP A 1 97 ? 8.145 -0.762 1.986 1.00 77.44 97 ASP A C 1
ATOM 739 O O . ASP A 1 97 ? 8.639 -0.082 1.085 1.00 77.44 97 ASP A O 1
ATOM 743 N N . GLY A 1 98 ? 7.716 -0.208 3.126 1.00 79.06 98 GLY A N 1
ATOM 744 C CA . GLY A 1 98 ? 7.806 1.225 3.423 1.00 79.06 98 GLY A CA 1
ATOM 745 C C . GLY A 1 98 ? 6.809 2.084 2.649 1.00 79.06 98 GLY A C 1
ATOM 746 O O . GLY A 1 98 ? 7.139 3.202 2.253 1.00 79.06 98 GLY A O 1
ATOM 747 N N . ARG A 1 99 ? 5.622 1.544 2.358 1.00 86.19 99 ARG A N 1
ATOM 748 C CA . ARG A 1 99 ? 4.541 2.224 1.626 1.00 86.19 99 ARG A CA 1
ATOM 749 C C . ARG A 1 99 ? 3.427 2.524 2.602 1.00 86.19 99 ARG A C 1
ATOM 751 O O . ARG A 1 99 ? 3.194 1.759 3.531 1.00 86.19 99 ARG A O 1
ATOM 758 N N . ALA A 1 100 ? 2.749 3.645 2.391 1.00 89.25 100 ALA A N 1
ATOM 759 C CA . ALA A 1 100 ? 1.568 3.951 3.174 1.00 89.25 100 ALA A CA 1
ATOM 760 C C . ALA A 1 100 ? 0.451 3.008 2.741 1.00 89.25 100 ALA A C 1
ATOM 762 O O . ALA A 1 100 ? 0.117 2.958 1.559 1.00 89.25 100 ALA A O 1
ATOM 763 N N . VAL A 1 101 ? -0.102 2.282 3.704 1.00 90.62 101 VAL A N 1
ATOM 764 C CA . VAL A 1 101 ? -1.198 1.337 3.535 1.00 90.62 101 VAL A CA 1
ATOM 765 C C . VAL A 1 101 ? -2.359 1.770 4.418 1.00 90.62 101 VAL A C 1
ATOM 767 O O . VAL A 1 101 ? -2.170 2.198 5.561 1.00 90.62 101 VAL A O 1
ATOM 770 N N . THR A 1 102 ? -3.570 1.695 3.878 1.00 90.88 102 THR A N 1
ATOM 771 C CA . THR A 1 102 ? -4.800 1.964 4.625 1.00 90.88 102 THR A CA 1
ATOM 772 C C . THR A 1 102 ? -6.013 1.354 3.927 1.00 90.88 102 THR A C 1
ATOM 774 O O . THR A 1 102 ? -5.969 1.037 2.735 1.00 90.88 102 THR A O 1
ATOM 777 N N . GLU A 1 103 ? -7.106 1.223 4.669 1.00 91.31 103 GLU A N 1
ATOM 778 C CA . GLU A 1 103 ? -8.406 0.801 4.157 1.00 91.31 103 GLU A CA 1
ATOM 779 C C . GLU A 1 103 ? -9.315 2.024 3.972 1.00 91.31 103 GLU A C 1
ATOM 781 O O . GLU A 1 103 ? -9.448 2.859 4.868 1.00 91.31 103 GLU A O 1
ATOM 786 N N . ILE A 1 104 ? -9.957 2.130 2.808 1.00 88.38 104 ILE A N 1
ATOM 787 C CA . ILE A 1 104 ? -10.926 3.180 2.482 1.00 88.38 104 ILE A CA 1
ATOM 788 C C . ILE A 1 104 ? -12.146 2.503 1.858 1.00 88.38 104 ILE A C 1
ATOM 790 O O . ILE A 1 104 ? -12.023 1.807 0.851 1.00 88.38 104 ILE A O 1
ATOM 794 N N . ASP A 1 105 ? -13.320 2.690 2.465 1.00 86.31 105 ASP A N 1
ATOM 795 C CA . ASP A 1 105 ? -14.600 2.145 1.985 1.00 86.31 105 ASP A CA 1
ATOM 796 C C . ASP A 1 105 ? -14.576 0.622 1.697 1.00 86.31 105 ASP A C 1
ATOM 798 O O . ASP A 1 105 ? -15.156 0.150 0.718 1.00 86.31 105 ASP A O 1
ATOM 802 N N . GLY A 1 106 ? -13.902 -0.173 2.541 1.00 86.06 106 GLY A N 1
ATOM 803 C CA . GLY A 1 106 ? -13.828 -1.634 2.377 1.00 86.06 106 GLY A CA 1
ATOM 804 C C . GLY A 1 106 ? -12.803 -2.114 1.346 1.00 86.06 106 GLY A C 1
ATOM 805 O O . GLY A 1 106 ? -12.797 -3.291 0.980 1.00 86.06 106 GLY A O 1
ATOM 806 N N . ARG A 1 107 ? -11.959 -1.211 0.835 1.00 92.00 107 ARG A N 1
ATOM 807 C CA . ARG A 1 107 ? -10.913 -1.509 -0.145 1.00 92.00 107 ARG A CA 1
ATOM 808 C C . ARG A 1 107 ? -9.562 -1.044 0.387 1.00 92.00 107 ARG A C 1
ATOM 810 O O . ARG A 1 107 ? -9.449 0.030 0.974 1.00 92.00 107 ARG A O 1
ATOM 817 N N . TRP A 1 108 ? -8.540 -1.862 0.193 1.00 92.81 108 TRP A N 1
ATOM 818 C CA . TRP A 1 108 ? -7.191 -1.585 0.663 1.00 92.81 108 TRP A CA 1
ATOM 819 C C . TRP A 1 108 ? -6.394 -0.864 -0.406 1.00 92.81 108 TRP A C 1
ATOM 821 O O . TRP A 1 108 ? -6.474 -1.200 -1.588 1.00 92.81 108 TRP A O 1
ATOM 831 N N . TYR A 1 109 ? -5.612 0.116 0.026 1.00 91.25 109 TYR A N 1
ATOM 832 C CA . TYR A 1 109 ? -4.759 0.917 -0.835 1.00 91.25 109 TYR A CA 1
ATOM 833 C C . TYR A 1 109 ? -3.355 0.975 -0.257 1.00 91.25 109 TYR A C 1
ATOM 835 O O . TYR A 1 109 ? -3.187 1.128 0.950 1.00 91.25 109 TYR A O 1
ATOM 843 N N . GLY A 1 110 ? -2.362 0.885 -1.138 1.00 90.75 110 GLY A N 1
ATOM 844 C CA . GLY A 1 110 ? -0.951 1.063 -0.829 1.00 90.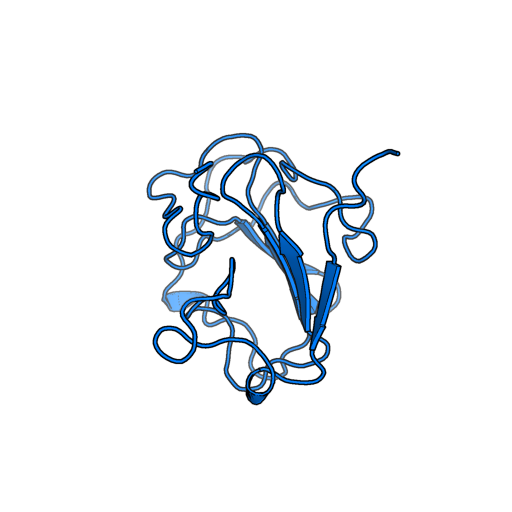75 110 GLY A CA 1
ATOM 845 C C . GLY A 1 110 ? -0.325 2.054 -1.803 1.00 90.75 110 GLY A C 1
ATOM 846 O O . GLY A 1 110 ? -0.580 1.976 -3.005 1.00 90.75 110 GLY A O 1
ATOM 847 N N . TRP A 1 111 ? 0.479 3.001 -1.329 1.00 89.25 111 TRP A N 1
ATOM 848 C CA . TRP A 1 111 ? 1.169 3.930 -2.225 1.00 89.25 111 TRP A CA 1
ATOM 849 C C . TRP A 1 111 ? 2.513 4.410 -1.693 1.00 89.25 111 TRP A C 1
ATOM 851 O O . TRP A 1 111 ? 2.747 4.543 -0.490 1.00 89.25 111 TRP A O 1
ATOM 861 N N . THR A 1 112 ? 3.395 4.744 -2.633 1.00 87.31 112 THR A N 1
ATOM 862 C CA . THR A 1 112 ? 4.592 5.532 -2.347 1.00 87.31 112 THR A CA 1
ATOM 863 C C . THR A 1 112 ? 4.190 6.966 -2.003 1.00 87.31 112 THR A C 1
ATOM 865 O O . THR A 1 112 ? 3.563 7.662 -2.807 1.00 87.31 112 THR A O 1
ATOM 868 N N . THR A 1 113 ? 4.538 7.416 -0.802 1.00 83.50 113 THR A N 1
ATOM 869 C CA . THR A 1 113 ? 4.298 8.780 -0.316 1.00 83.50 113 THR A CA 1
ATOM 870 C C . THR A 1 113 ? 5.288 9.772 -0.923 1.00 83.50 113 THR A C 1
ATOM 872 O O . THR A 1 113 ? 6.357 9.387 -1.394 1.00 83.50 113 THR A O 1
ATOM 875 N N . LYS A 1 114 ? 4.939 11.067 -0.940 1.00 79.31 114 LYS A N 1
ATOM 876 C CA . LYS A 1 114 ? 5.870 12.118 -1.406 1.00 79.31 114 LYS A CA 1
ATOM 877 C C . LYS A 1 114 ? 7.108 12.220 -0.521 1.00 79.31 114 LYS A C 1
ATOM 879 O O . LYS A 1 114 ? 8.215 12.387 -1.024 1.00 79.31 114 LYS A O 1
ATOM 884 N N . ASP A 1 115 ? 6.889 12.133 0.783 1.00 77.25 115 ASP A N 1
ATOM 885 C CA . ASP A 1 115 ? 7.938 12.047 1.787 1.00 77.25 115 ASP A CA 1
ATOM 886 C C . ASP A 1 115 ? 8.288 10.576 2.002 1.00 77.25 115 ASP A C 1
ATOM 888 O O . ASP A 1 115 ? 7.393 9.748 2.174 1.00 77.25 115 ASP A O 1
ATOM 892 N N . ALA A 1 116 ? 9.576 10.239 1.973 1.00 71.50 116 ALA A N 1
ATOM 893 C CA . ALA A 1 116 ? 10.021 8.862 2.151 1.00 71.50 116 ALA A CA 1
ATOM 894 C C . ALA A 1 116 ? 9.714 8.376 3.575 1.00 71.50 116 ALA A C 1
ATOM 896 O O . ALA A 1 116 ? 10.107 9.010 4.557 1.00 71.50 116 ALA A O 1
ATOM 897 N N . ILE A 1 117 ? 9.044 7.231 3.680 1.00 77.75 117 ILE A N 1
ATOM 898 C CA . ILE A 1 117 ? 8.816 6.559 4.959 1.00 77.75 117 ILE A CA 1
ATOM 899 C C . ILE A 1 117 ? 10.132 5.887 5.395 1.00 77.75 117 ILE A C 1
ATOM 901 O O . ILE A 1 117 ? 10.797 5.247 4.574 1.00 77.75 117 ILE A O 1
ATOM 905 N N . PRO A 1 118 ? 10.544 5.997 6.671 1.00 69.88 118 PRO A N 1
ATOM 906 C CA . PRO A 1 118 ? 11.710 5.277 7.175 1.00 69.88 118 PRO A CA 1
ATOM 907 C C . PRO A 1 118 ? 11.591 3.764 6.927 1.00 69.88 118 PRO A C 1
ATOM 909 O O . PRO A 1 118 ? 10.602 3.149 7.314 1.00 69.88 118 PRO A O 1
ATOM 912 N N . GLY A 1 119 ? 12.601 3.158 6.294 1.00 66.19 119 GLY A N 1
ATOM 913 C CA . GLY A 1 119 ? 12.572 1.733 5.931 1.00 66.19 119 GLY A CA 1
ATOM 914 C C . GLY A 1 119 ? 11.937 1.427 4.570 1.00 66.19 119 GLY A C 1
ATOM 915 O O . GLY A 1 119 ? 11.617 0.273 4.308 1.00 66.19 119 GLY A O 1
ATOM 916 N N . GLN A 1 120 ? 11.766 2.439 3.712 1.00 67.75 120 GLN A N 1
ATOM 917 C CA . GLN A 1 120 ? 11.363 2.264 2.317 1.00 67.75 120 GLN A CA 1
ATOM 918 C C . GLN A 1 120 ? 12.251 1.273 1.566 1.00 67.75 120 GLN A C 1
ATOM 920 O O . GLN A 1 120 ? 13.454 1.494 1.422 1.00 67.75 120 GLN A O 1
ATOM 925 N N . ASP A 1 121 ? 11.627 0.207 1.063 1.00 67.56 121 ASP A N 1
ATOM 926 C CA . ASP A 1 121 ? 12.273 -0.788 0.223 1.00 67.56 121 ASP A CA 1
ATOM 927 C C . ASP A 1 121 ? 11.833 -0.595 -1.233 1.00 67.56 121 ASP A C 1
ATOM 929 O O . ASP A 1 121 ? 10.679 -0.793 -1.626 1.00 67.56 121 ASP A O 1
ATOM 933 N N . ASP A 1 122 ? 12.778 -0.145 -2.050 1.00 66.81 122 ASP A N 1
ATOM 934 C CA . ASP A 1 122 ? 12.562 0.116 -3.471 1.00 66.81 122 ASP A CA 1
ATOM 935 C C . ASP A 1 122 ? 12.815 -1.123 -4.341 1.00 66.81 122 ASP A C 1
ATOM 937 O O . ASP A 1 122 ? 12.622 -1.070 -5.554 1.00 66.81 122 ASP A O 1
ATOM 941 N N . THR A 1 123 ? 13.199 -2.263 -3.750 1.00 63.09 123 THR A N 1
ATOM 942 C CA . THR A 1 123 ? 13.550 -3.472 -4.513 1.00 63.09 123 THR A CA 1
ATOM 943 C C . THR A 1 123 ? 12.340 -4.143 -5.163 1.00 63.09 123 THR A C 1
ATOM 945 O O . THR A 1 123 ? 12.498 -4.897 -6.122 1.00 63.09 123 THR A O 1
ATOM 948 N N . GLN A 1 124 ? 11.123 -3.827 -4.702 1.00 59.47 124 GLN A N 1
ATOM 949 C CA . GLN A 1 124 ? 9.875 -4.318 -5.298 1.00 59.47 124 GLN A CA 1
ATOM 950 C C . GLN A 1 124 ? 9.517 -3.649 -6.633 1.00 59.47 124 GLN A C 1
ATOM 952 O O . GLN A 1 124 ? 8.681 -4.166 -7.376 1.00 59.47 124 GLN A O 1
ATOM 957 N N . THR A 1 125 ? 10.161 -2.528 -6.963 1.00 57.75 125 THR A N 1
ATOM 958 C CA . THR A 1 125 ? 10.031 -1.855 -8.258 1.00 57.75 125 THR A CA 1
ATOM 959 C C . THR A 1 125 ? 11.401 -1.752 -8.902 1.00 57.75 125 THR A C 1
ATOM 961 O O . THR A 1 125 ? 12.236 -0.958 -8.473 1.00 57.75 125 THR A O 1
ATOM 964 N N . MET A 1 126 ? 11.660 -2.569 -9.924 1.00 55.19 126 MET A N 1
ATOM 965 C CA . MET A 1 126 ? 12.968 -2.577 -10.580 1.00 55.19 126 MET A CA 1
ATOM 966 C C . MET A 1 126 ? 13.248 -1.212 -11.221 1.00 55.19 126 MET A C 1
ATOM 968 O O . MET A 1 126 ? 12.432 -0.697 -11.988 1.00 55.19 126 MET A O 1
ATOM 972 N N . HIS A 1 127 ? 14.427 -0.644 -10.949 1.00 48.75 127 HIS A N 1
ATOM 973 C CA . HIS A 1 127 ? 14.961 0.435 -11.772 1.00 48.75 127 HIS A CA 1
ATOM 974 C C . HIS A 1 127 ? 15.113 -0.113 -13.190 1.00 48.75 127 HIS A C 1
ATOM 976 O O . HIS A 1 127 ? 15.830 -1.091 -13.395 1.00 48.75 127 HIS A O 1
ATOM 982 N N . GLY A 1 128 ? 14.450 0.506 -14.166 1.00 39.72 128 GLY A N 1
ATOM 983 C CA . GLY A 1 128 ? 14.790 0.276 -15.560 1.00 39.72 128 GLY A CA 1
ATOM 984 C C . GLY A 1 128 ? 16.257 0.641 -15.744 1.00 39.72 128 GLY A C 1
ATOM 985 O O . GLY A 1 128 ? 16.601 1.821 -15.751 1.00 39.72 128 GLY A O 1
ATOM 986 N N . THR A 1 129 ? 17.132 -0.356 -15.821 1.00 34.28 129 THR A N 1
ATOM 987 C CA . THR A 1 129 ? 18.513 -0.154 -16.238 1.00 34.28 129 THR A CA 1
ATOM 988 C C . THR A 1 129 ? 18.447 0.250 -17.702 1.00 34.28 129 THR A C 1
ATOM 990 O O . THR A 1 129 ? 18.204 -0.581 -18.575 1.00 34.28 129 THR A O 1
ATOM 993 N N . GLU A 1 130 ? 18.582 1.548 -17.962 1.00 33.88 130 GLU A N 1
ATOM 994 C CA . GLU A 1 130 ? 18.878 2.060 -19.294 1.00 33.88 130 GLU A CA 1
ATOM 995 C C . GLU A 1 130 ? 20.144 1.337 -19.784 1.00 33.88 130 GLU A C 1
ATOM 997 O O . GLU A 1 130 ? 21.195 1.429 -19.145 1.00 33.88 130 GLU A O 1
ATOM 1002 N N . HIS A 1 131 ? 20.021 0.562 -20.863 1.00 34.78 131 HIS A N 1
ATOM 1003 C CA . HIS A 1 131 ? 21.150 -0.015 -21.593 1.00 34.78 131 HIS A CA 1
ATOM 1004 C C . HIS A 1 131 ? 21.283 0.699 -22.935 1.00 34.78 131 HIS A C 1
ATOM 1006 O O . HIS A 1 131 ? 20.233 0.913 -23.587 1.00 34.78 131 HIS A O 1
#

Radius of gyration: 13.97 Å; chains: 1; bounding box: 36×30×40 Å